Protein AF-A0A7V5ZEY4-F1 (afdb_monomer_lite)

Sequence (78 aa):
MLRVWWSGALPTTEVLQQLRVEAHRRGGFCVLERAPAEYRKALGAWDPVGGAAEVMRRLKAGFDPLGILAPGRFVEGL

Structure (mmCIF, N/CA/C/O backbone):
data_AF-A0A7V5ZEY4-F1
#
_entry.id   AF-A0A7V5ZEY4-F1
#
loop_
_atom_site.group_PDB
_atom_site.id
_atom_site.type_symbol
_atom_site.label_atom_id
_atom_site.label_alt_id
_atom_site.label_comp_id
_atom_site.label_asym_id
_atom_site.label_entity_id
_atom_site.label_seq_id
_atom_site.pdbx_PDB_ins_code
_atom_site.Cartn_x
_atom_site.Cartn_y
_atom_site.Cartn_z
_atom_site.occupancy
_atom_site.B_iso_or_equiv
_atom_site.aut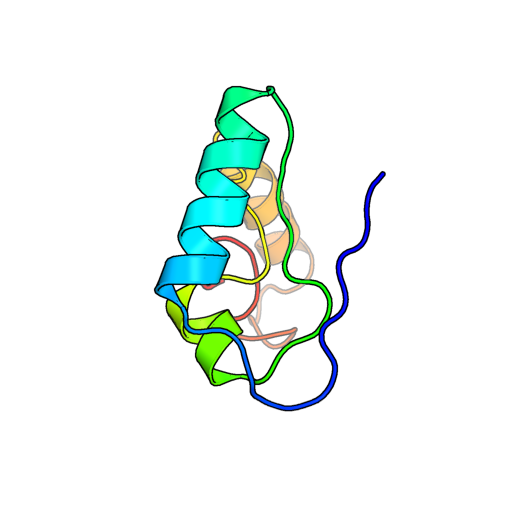h_seq_id
_atom_site.auth_comp_id
_atom_site.auth_asym_id
_atom_site.auth_atom_id
_atom_site.pdbx_PDB_model_num
ATOM 1 N N . MET A 1 1 ? -7.718 0.077 -18.219 1.00 77.44 1 MET A N 1
ATOM 2 C CA . MET A 1 1 ? -6.958 -0.427 -17.053 1.00 77.44 1 MET A CA 1
ATOM 3 C C . MET A 1 1 ? -6.322 -1.751 -17.443 1.00 77.44 1 MET A C 1
ATOM 5 O O . MET A 1 1 ? -7.047 -2.637 -17.873 1.00 77.44 1 MET A O 1
ATOM 9 N N . LEU A 1 2 ? -4.994 -1.859 -17.366 1.00 89.88 2 LEU A N 1
ATOM 10 C CA . LEU A 1 2 ? -4.257 -3.103 -17.615 1.00 89.88 2 LEU A CA 1
ATOM 11 C C . LEU A 1 2 ? -3.982 -3.782 -16.269 1.00 89.88 2 LEU A C 1
ATOM 13 O O . LEU A 1 2 ? -3.529 -3.113 -15.344 1.00 89.88 2 LEU A O 1
ATOM 17 N N . ARG A 1 3 ? -4.239 -5.089 -16.160 1.00 91.44 3 ARG A N 1
ATOM 18 C CA . ARG A 1 3 ? -3.847 -5.895 -14.994 1.00 91.44 3 ARG A CA 1
ATOM 19 C C . ARG A 1 3 ? -2.846 -6.941 -15.449 1.00 91.44 3 ARG A C 1
ATOM 21 O O . ARG A 1 3 ? -3.128 -7.702 -16.371 1.00 91.44 3 ARG A O 1
ATOM 28 N N . VAL A 1 4 ? -1.684 -6.945 -14.811 1.00 90.19 4 VAL A N 1
ATOM 29 C CA . VAL A 1 4 ? -0.608 -7.889 -15.103 1.00 90.19 4 VAL A CA 1
ATOM 30 C C . VAL A 1 4 ? -0.614 -8.966 -14.031 1.00 90.19 4 VAL A C 1
ATOM 32 O O . VAL A 1 4 ? -0.657 -8.668 -12.839 1.00 90.19 4 VAL A O 1
ATOM 35 N N . TRP A 1 5 ? -0.564 -10.214 -14.477 1.00 90.44 5 TRP A N 1
ATOM 36 C CA . TRP A 1 5 ? -0.456 -11.391 -13.629 1.00 90.44 5 TRP A CA 1
ATOM 37 C C . TRP A 1 5 ? 0.815 -12.134 -14.010 1.00 90.44 5 TRP A C 1
ATOM 39 O O . TRP A 1 5 ? 1.220 -12.124 -15.172 1.00 90.44 5 TRP A O 1
ATOM 49 N N . TRP A 1 6 ? 1.422 -12.803 -13.044 1.00 88.50 6 TRP A N 1
ATOM 50 C CA . TRP A 1 6 ? 2.531 -13.716 -13.278 1.00 88.50 6 TRP A CA 1
ATOM 51 C C . TRP A 1 6 ? 2.118 -15.126 -12.866 1.00 88.50 6 TRP A C 1
ATOM 53 O O . TRP A 1 6 ? 1.304 -15.321 -11.963 1.00 88.50 6 TRP A O 1
ATOM 63 N N . SER A 1 7 ? 2.692 -16.114 -13.541 1.00 82.75 7 SER A N 1
ATOM 64 C CA . SER A 1 7 ? 2.577 -17.527 -13.188 1.00 82.75 7 SER A CA 1
ATOM 65 C C . SER A 1 7 ? 3.982 -18.123 -13.183 1.00 82.75 7 SER A C 1
ATOM 67 O O . SER A 1 7 ? 4.776 -17.803 -14.066 1.00 82.75 7 SER A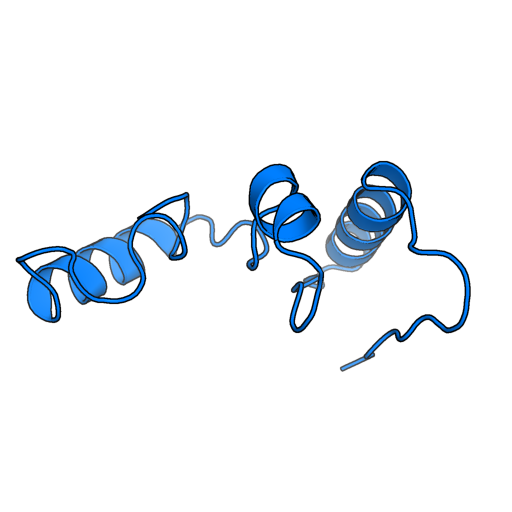 O 1
ATOM 69 N N . GLY A 1 8 ? 4.314 -18.923 -12.167 1.00 87.31 8 GLY A N 1
ATOM 70 C CA . GLY A 1 8 ? 5.672 -19.435 -11.953 1.00 87.31 8 GLY A CA 1
ATOM 71 C C . GLY A 1 8 ? 6.470 -18.610 -10.939 1.00 87.31 8 GLY A C 1
ATOM 72 O O . GLY A 1 8 ? 5.986 -18.353 -9.836 1.00 87.31 8 GLY A O 1
ATOM 73 N N . ALA A 1 9 ? 7.704 -18.237 -11.289 1.00 89.50 9 ALA A N 1
ATOM 74 C CA . ALA A 1 9 ? 8.601 -17.505 -10.396 1.00 89.50 9 ALA A CA 1
ATOM 75 C C . ALA A 1 9 ? 8.072 -16.098 -10.068 1.00 89.50 9 ALA A C 1
ATOM 77 O O . ALA A 1 9 ? 7.475 -15.427 -10.913 1.00 89.50 9 ALA A O 1
ATOM 78 N N . LEU A 1 10 ? 8.303 -15.645 -8.832 1.00 91.56 10 LEU A N 1
ATOM 79 C CA . LEU A 1 10 ? 7.925 -14.297 -8.419 1.00 91.56 10 LEU A CA 1
ATOM 80 C C . LEU A 1 10 ? 8.864 -13.257 -9.066 1.00 91.56 10 LEU A C 1
ATOM 82 O O . LEU A 1 10 ? 10.078 -13.472 -9.084 1.00 91.56 10 LEU A O 1
ATOM 86 N N . PRO A 1 11 ? 8.337 -12.131 -9.585 1.00 93.69 11 PRO A N 1
ATOM 87 C CA . PRO A 1 11 ? 9.159 -11.081 -10.183 1.00 93.69 11 PRO A CA 1
ATOM 88 C C . PRO A 1 11 ? 10.029 -10.406 -9.123 1.00 93.69 11 PRO A C 1
ATOM 90 O O . PRO A 1 11 ? 9.613 -10.267 -7.976 1.00 93.69 11 PRO A O 1
ATOM 93 N N . THR A 1 12 ? 11.222 -9.936 -9.471 1.00 94.62 12 THR A N 1
ATOM 94 C CA . THR A 1 12 ? 12.021 -9.185 -8.495 1.00 94.62 12 THR A CA 1
ATOM 95 C C . THR A 1 12 ? 11.406 -7.808 -8.225 1.00 94.62 12 THR A C 1
ATOM 97 O O . THR A 1 12 ? 10.619 -7.280 -9.018 1.00 94.62 12 THR A O 1
ATOM 100 N N . THR A 1 13 ? 11.765 -7.212 -7.090 1.00 93.81 13 THR A N 1
ATOM 101 C CA . THR A 1 13 ? 11.318 -5.869 -6.698 1.00 93.81 13 THR A CA 1
ATOM 102 C C . THR A 1 13 ? 11.704 -4.824 -7.750 1.00 93.81 13 THR A C 1
ATOM 104 O O . THR A 1 13 ? 10.911 -3.935 -8.050 1.00 93.81 13 THR A O 1
ATOM 107 N N . GLU A 1 14 ? 12.874 -4.970 -8.373 1.00 95.12 14 GLU A N 1
ATOM 108 C CA . GLU A 1 14 ? 13.391 -4.074 -9.413 1.00 95.12 14 GLU A CA 1
ATOM 109 C C . GLU A 1 14 ? 12.504 -4.093 -10.662 1.00 95.12 14 GLU A C 1
ATOM 111 O O . GLU A 1 14 ? 12.175 -3.037 -11.198 1.00 95.12 14 GLU A O 1
ATOM 116 N N . VAL A 1 15 ? 12.047 -5.274 -11.096 1.00 94.44 15 VAL A N 1
ATOM 117 C CA . VAL A 1 15 ? 11.130 -5.399 -12.244 1.00 94.44 15 VAL A CA 1
ATOM 118 C C . VAL A 1 15 ? 9.805 -4.694 -11.951 1.00 94.44 15 VAL A C 1
ATOM 120 O O . VAL A 1 15 ? 9.272 -3.974 -12.796 1.00 94.44 15 VAL A O 1
ATOM 123 N N . LEU A 1 16 ? 9.278 -4.848 -10.733 1.00 93.62 16 LEU A N 1
ATOM 124 C CA . LEU A 1 16 ? 8.048 -4.170 -10.323 1.00 93.62 16 LEU A CA 1
ATOM 125 C C . LEU A 1 16 ? 8.226 -2.642 -10.245 1.00 93.62 16 LEU A C 1
ATOM 127 O O . LEU A 1 16 ? 7.322 -1.902 -10.636 1.00 93.62 16 LEU A O 1
ATOM 131 N N . GLN A 1 17 ? 9.390 -2.153 -9.805 1.00 93.25 17 GLN A N 1
ATOM 132 C CA . GLN A 1 17 ? 9.712 -0.720 -9.834 1.00 93.25 17 GLN A CA 1
ATOM 133 C C . GLN A 1 17 ? 9.788 -0.181 -11.263 1.00 93.25 17 GLN A C 1
ATOM 135 O O . GLN A 1 17 ? 9.261 0.896 -11.537 1.00 93.25 17 GLN A O 1
ATOM 140 N N . GLN A 1 18 ? 10.385 -0.931 -12.190 1.00 94.94 18 GLN A N 1
ATOM 141 C CA . GLN A 1 18 ? 10.456 -0.541 -13.599 1.00 94.94 18 GLN A CA 1
ATOM 142 C C . GLN A 1 18 ? 9.066 -0.423 -14.233 1.00 94.94 18 GLN A C 1
ATOM 144 O O . GLN A 1 18 ? 8.810 0.543 -14.951 1.00 94.94 18 GLN A O 1
ATOM 149 N N . LEU A 1 19 ? 8.142 -1.341 -13.923 1.00 93.62 19 LEU A N 1
ATOM 150 C CA . LEU A 1 19 ? 6.750 -1.246 -14.383 1.00 93.62 19 LEU A CA 1
ATOM 151 C C . LEU A 1 19 ? 6.075 0.043 -13.908 1.00 93.62 19 LEU A C 1
ATOM 153 O O . LEU A 1 19 ? 5.371 0.695 -14.677 1.00 93.62 19 LEU A O 1
ATOM 157 N N . ARG A 1 20 ? 6.319 0.437 -12.657 1.00 92.88 20 ARG A N 1
ATOM 158 C CA . ARG A 1 20 ? 5.804 1.689 -12.097 1.00 92.88 20 ARG A CA 1
ATOM 159 C C . ARG A 1 20 ? 6.401 2.919 -12.776 1.00 92.88 20 ARG A C 1
ATOM 161 O O . ARG A 1 20 ? 5.659 3.827 -13.139 1.00 92.88 20 ARG A O 1
ATOM 168 N N . VAL A 1 21 ? 7.713 2.936 -13.005 1.00 94.56 21 VAL A N 1
ATOM 169 C CA . VAL A 1 21 ? 8.379 4.015 -13.755 1.00 94.56 21 VAL A CA 1
ATOM 170 C C . VAL A 1 21 ? 7.802 4.139 -15.166 1.00 94.56 21 VAL A C 1
ATOM 172 O O . VAL A 1 21 ? 7.491 5.245 -15.606 1.00 94.56 21 VAL A O 1
ATOM 175 N N . GLU A 1 22 ? 7.598 3.022 -15.861 1.00 95.38 22 GLU A N 1
ATOM 176 C CA . GLU A 1 22 ? 7.043 3.030 -17.216 1.00 95.38 22 GLU A CA 1
ATOM 177 C C . GLU A 1 22 ? 5.570 3.464 -17.242 1.00 95.38 22 GLU A C 1
ATOM 179 O O . GLU A 1 22 ? 5.157 4.191 -18.148 1.00 95.38 22 GLU A O 1
ATOM 184 N N . ALA A 1 23 ? 4.782 3.084 -16.231 1.00 94.50 23 ALA A N 1
ATOM 185 C CA . ALA A 1 23 ? 3.418 3.579 -16.066 1.00 94.50 23 ALA A CA 1
ATOM 186 C C . ALA A 1 23 ? 3.403 5.108 -15.902 1.00 94.50 23 ALA A C 1
ATOM 188 O O . ALA A 1 23 ? 2.696 5.790 -16.649 1.00 94.50 23 ALA A O 1
ATOM 189 N N . HIS A 1 24 ? 4.243 5.655 -15.017 1.00 93.69 24 HIS A N 1
ATOM 190 C CA . HIS A 1 24 ? 4.373 7.101 -14.819 1.00 93.69 24 HIS A CA 1
ATOM 191 C C . HIS A 1 24 ? 4.845 7.835 -16.074 1.00 93.69 24 HIS A C 1
ATOM 193 O O . HIS A 1 24 ? 4.309 8.893 -16.401 1.00 93.69 24 HIS A O 1
ATOM 199 N N . ARG A 1 25 ? 5.794 7.267 -16.830 1.00 96.00 25 ARG A N 1
ATOM 200 C CA . ARG A 1 25 ? 6.273 7.843 -18.100 1.00 96.00 25 ARG A CA 1
ATOM 201 C C . ARG A 1 25 ? 5.140 8.041 -19.113 1.00 96.00 25 ARG A C 1
ATOM 203 O O . ARG A 1 25 ? 5.227 8.902 -19.983 1.00 96.00 25 ARG A O 1
ATOM 210 N N . ARG A 1 26 ? 4.072 7.250 -18.999 1.00 95.38 26 ARG A N 1
ATOM 211 C CA . ARG A 1 26 ? 2.869 7.310 -19.841 1.00 95.38 26 ARG A CA 1
ATOM 212 C C . ARG A 1 26 ? 1.726 8.106 -19.203 1.00 95.38 26 ARG A C 1
ATOM 214 O O . ARG A 1 26 ? 0.620 8.088 -19.734 1.00 95.38 26 ARG A O 1
ATOM 221 N N . GLY A 1 27 ? 1.972 8.779 -18.078 1.00 92.69 27 GLY A N 1
ATOM 222 C CA . GLY A 1 27 ? 0.961 9.518 -17.316 1.00 92.69 27 GLY A CA 1
ATOM 223 C C . GLY A 1 27 ? -0.027 8.626 -16.556 1.00 92.69 27 GLY A C 1
ATOM 224 O O . GLY A 1 27 ? -1.099 9.092 -16.179 1.00 92.69 27 GLY A O 1
ATOM 225 N N . GLY A 1 28 ? 0.295 7.343 -16.372 1.00 92.94 28 GLY A N 1
ATOM 226 C CA . GLY A 1 28 ? -0.514 6.380 -15.628 1.00 92.94 28 GLY A CA 1
ATOM 227 C C . GLY A 1 28 ? 0.046 6.074 -14.241 1.00 92.94 28 GLY A C 1
ATOM 228 O O . GLY A 1 28 ? 1.065 6.621 -13.834 1.00 92.94 28 GLY A O 1
ATOM 229 N N . PHE A 1 29 ? -0.616 5.145 -13.551 1.00 92.25 29 PHE A N 1
ATOM 230 C CA . PHE A 1 29 ? -0.242 4.667 -12.219 1.00 92.25 29 PHE A CA 1
ATOM 231 C C . PHE A 1 29 ? -0.159 3.134 -12.197 1.00 92.25 29 PHE A C 1
ATOM 233 O O . PHE A 1 29 ? -0.857 2.450 -12.951 1.00 92.25 29 PHE A O 1
ATOM 240 N N . CYS A 1 30 ? 0.666 2.592 -11.308 1.00 92.88 30 CYS A N 1
ATOM 241 C CA . CYS A 1 30 ? 0.892 1.178 -11.057 1.00 92.88 30 CYS A CA 1
ATOM 242 C C . CYS A 1 30 ? 0.676 0.850 -9.569 1.00 92.88 30 CYS A C 1
ATOM 244 O O . CYS A 1 30 ? 1.496 1.162 -8.695 1.00 92.88 30 CYS A O 1
ATOM 246 N N . VAL A 1 31 ? -0.428 0.156 -9.290 1.00 91.62 31 VAL A N 1
ATOM 247 C CA . VAL A 1 31 ? -0.854 -0.249 -7.942 1.00 91.62 31 VAL A CA 1
ATOM 248 C C . VAL A 1 31 ? -0.625 -1.745 -7.749 1.00 91.62 31 VAL A C 1
ATOM 250 O O . VAL A 1 31 ? -0.936 -2.555 -8.622 1.00 91.62 31 VAL A O 1
ATOM 253 N N . LEU A 1 32 ? -0.104 -2.122 -6.582 1.00 91.44 32 LEU A N 1
ATOM 254 C CA . LEU A 1 32 ? 0.126 -3.514 -6.218 1.00 91.44 32 LEU A CA 1
ATOM 255 C C . LEU A 1 32 ? -1.110 -4.088 -5.516 1.00 91.44 32 LEU A C 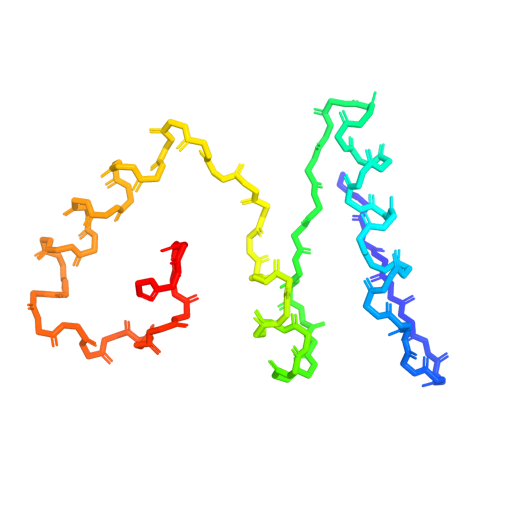1
ATOM 257 O O . LEU A 1 32 ? -1.247 -4.015 -4.295 1.00 91.44 32 LEU A O 1
ATOM 261 N N . GLU A 1 33 ? -2.011 -4.679 -6.296 1.00 90.88 33 GLU A N 1
ATOM 262 C CA . GLU A 1 33 ? -3.282 -5.199 -5.776 1.00 90.88 33 GLU A CA 1
ATOM 263 C C . GLU A 1 33 ? -3.106 -6.464 -4.918 1.00 90.88 33 GLU A C 1
ATOM 265 O O . GLU A 1 33 ? -3.638 -6.564 -3.810 1.00 90.88 33 GLU A O 1
ATOM 270 N N . ARG A 1 34 ? -2.326 -7.441 -5.405 1.00 89.12 34 ARG A N 1
ATOM 271 C CA . ARG A 1 34 ? -2.073 -8.711 -4.713 1.00 89.12 34 ARG A CA 1
ATOM 272 C C . ARG A 1 34 ? -0.619 -9.132 -4.877 1.00 89.12 34 ARG A C 1
ATOM 274 O O . ARG A 1 34 ? -0.158 -9.365 -5.986 1.00 89.12 34 ARG A O 1
ATOM 281 N N . ALA A 1 35 ? 0.073 -9.275 -3.753 1.00 90.00 35 ALA A N 1
ATOM 282 C CA . ALA A 1 35 ? 1.444 -9.761 -3.698 1.00 90.00 35 ALA A CA 1
ATOM 283 C C . ALA A 1 35 ? 1.785 -10.279 -2.289 1.00 90.00 35 ALA A C 1
ATOM 285 O O . ALA A 1 35 ? 1.099 -9.901 -1.324 1.00 90.00 35 ALA A O 1
ATOM 286 N N . PRO A 1 36 ? 2.844 -11.101 -2.163 1.00 90.12 36 PRO A N 1
ATOM 287 C CA . PRO A 1 36 ? 3.499 -11.386 -0.888 1.00 90.12 36 PRO A CA 1
ATOM 288 C C . PRO A 1 36 ? 3.806 -10.124 -0.064 1.00 90.12 36 PRO A C 1
ATOM 290 O O . PRO A 1 36 ? 3.921 -9.014 -0.595 1.00 90.12 36 PRO A O 1
ATOM 293 N N . ALA A 1 37 ? 3.897 -10.282 1.258 1.00 87.38 37 ALA A N 1
ATOM 294 C CA . ALA A 1 37 ? 4.022 -9.155 2.183 1.00 87.38 37 ALA A CA 1
ATOM 295 C C . ALA A 1 37 ? 5.338 -8.384 1.999 1.00 87.38 37 ALA A C 1
ATOM 297 O O . ALA A 1 37 ? 5.368 -7.173 2.215 1.00 87.38 37 ALA A O 1
ATOM 298 N N . GLU A 1 38 ? 6.394 -9.070 1.568 1.00 88.62 38 GLU A N 1
ATOM 299 C CA . GLU A 1 38 ? 7.717 -8.521 1.290 1.00 88.62 38 GLU A CA 1
ATOM 300 C C . GLU A 1 38 ? 7.653 -7.434 0.215 1.00 88.62 38 GLU A C 1
ATOM 302 O O . GLU A 1 38 ? 8.175 -6.340 0.425 1.00 88.62 38 GLU A O 1
ATOM 307 N N . TYR A 1 39 ? 6.923 -7.669 -0.881 1.00 90.81 39 TYR A N 1
ATOM 308 C CA . TYR A 1 39 ? 6.758 -6.658 -1.930 1.00 90.81 39 TYR A CA 1
ATOM 309 C C . TYR A 1 39 ? 6.031 -5.423 -1.425 1.00 90.81 39 TYR A C 1
ATOM 311 O O . TYR A 1 39 ? 6.435 -4.307 -1.727 1.00 90.81 39 TYR A O 1
ATOM 319 N N . ARG A 1 40 ? 4.975 -5.601 -0.623 1.00 86.38 40 ARG A N 1
ATOM 320 C CA . ARG A 1 40 ? 4.233 -4.461 -0.073 1.00 86.38 40 ARG A CA 1
ATOM 321 C C . ARG A 1 40 ? 5.096 -3.637 0.884 1.00 86.38 40 ARG A C 1
ATOM 323 O O . ARG A 1 40 ? 4.971 -2.419 0.880 1.00 86.38 40 ARG A O 1
ATOM 330 N N . LYS A 1 41 ? 5.974 -4.279 1.663 1.00 84.62 41 LYS A N 1
ATOM 331 C CA . LYS A 1 41 ? 6.945 -3.587 2.526 1.00 84.62 41 LYS A CA 1
ATOM 332 C C . LYS A 1 41 ? 7.989 -2.815 1.715 1.00 84.62 41 LYS A C 1
ATOM 334 O O . LYS A 1 41 ? 8.335 -1.709 2.099 1.00 84.62 41 LYS A O 1
ATOM 339 N N . ALA A 1 42 ? 8.470 -3.384 0.611 1.00 87.81 42 ALA A N 1
ATOM 340 C CA . ALA A 1 42 ? 9.516 -2.773 -0.209 1.00 87.81 42 ALA A CA 1
ATOM 341 C C . ALA A 1 42 ? 9.001 -1.676 -1.160 1.00 87.81 42 ALA A C 1
ATOM 343 O O . ALA A 1 42 ? 9.716 -0.720 -1.439 1.00 87.81 42 ALA A O 1
ATOM 344 N N . LEU A 1 43 ? 7.779 -1.821 -1.683 1.00 87.62 43 LEU A N 1
ATOM 345 C CA . LEU A 1 43 ? 7.241 -0.985 -2.766 1.00 87.62 43 LEU A CA 1
ATOM 346 C C . LEU A 1 43 ? 6.064 -0.101 -2.352 1.00 87.62 43 LEU A C 1
ATOM 348 O O . LEU A 1 43 ? 5.698 0.810 -3.095 1.00 87.62 43 LEU A O 1
ATOM 352 N N . GLY A 1 44 ? 5.424 -0.402 -1.222 1.00 86.69 44 GLY A N 1
ATOM 353 C CA . GLY A 1 44 ? 4.091 0.104 -0.910 1.00 86.69 44 GLY A CA 1
ATOM 354 C C . GLY A 1 44 ? 3.002 -0.540 -1.780 1.00 86.69 44 GLY A C 1
ATOM 355 O O . GLY A 1 44 ? 3.248 -1.049 -2.874 1.00 86.69 44 GLY A O 1
ATOM 356 N N . ALA A 1 45 ? 1.763 -0.540 -1.283 1.00 81.62 45 ALA A N 1
ATOM 357 C CA . ALA A 1 45 ? 0.617 -1.002 -2.073 1.00 81.62 45 ALA A CA 1
ATOM 358 C C . ALA A 1 45 ? 0.217 0.023 -3.149 1.00 81.62 45 ALA A C 1
ATOM 360 O O . ALA A 1 45 ? -0.144 -0.344 -4.266 1.00 81.62 45 ALA A O 1
ATOM 361 N N . TRP A 1 46 ? 0.307 1.304 -2.798 1.00 84.81 46 TRP A N 1
ATOM 362 C CA . TRP A 1 46 ? -0.085 2.429 -3.636 1.00 84.81 46 TRP A CA 1
ATOM 363 C C . TRP A 1 46 ? 1.090 2.950 -4.459 1.00 84.81 46 TRP A C 1
ATOM 365 O O . TRP A 1 46 ? 2.253 2.736 -4.111 1.00 84.81 46 TRP A O 1
ATOM 375 N N . ASP A 1 47 ? 0.770 3.640 -5.548 1.00 85.62 47 ASP A N 1
ATOM 376 C CA . ASP A 1 47 ? 1.706 4.575 -6.171 1.00 85.62 47 ASP A CA 1
ATOM 377 C C . ASP A 1 47 ? 1.866 5.834 -5.296 1.00 85.62 47 ASP A C 1
ATOM 379 O O . ASP A 1 47 ? 1.061 6.025 -4.375 1.00 85.62 47 ASP A O 1
ATOM 383 N N . PRO A 1 48 ? 2.856 6.713 -5.5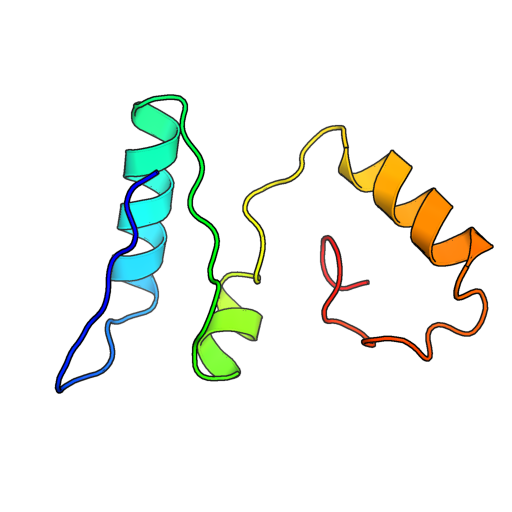49 1.00 82.56 48 PRO A N 1
ATOM 384 C CA . PRO A 1 48 ? 2.941 8.006 -4.890 1.00 82.56 48 PRO A CA 1
ATOM 385 C C . PRO A 1 48 ? 1.617 8.765 -5.014 1.00 82.56 48 PRO A C 1
ATOM 387 O O . PRO A 1 48 ? 1.220 9.210 -6.087 1.00 82.56 48 PRO A O 1
ATOM 390 N N . VAL A 1 49 ? 0.931 8.922 -3.884 1.00 81.50 49 VAL A N 1
ATOM 391 C CA . VAL A 1 49 ? -0.350 9.640 -3.800 1.00 81.50 49 VAL A CA 1
ATOM 392 C C . VAL A 1 49 ? -0.166 11.164 -3.783 1.00 81.50 49 VAL A C 1
ATOM 394 O O . VAL A 1 49 ? -1.143 11.909 -3.866 1.00 81.50 49 VAL A O 1
ATOM 397 N N . GLY A 1 50 ? 1.083 11.641 -3.702 1.00 83.50 50 GLY A N 1
ATOM 398 C CA . GLY A 1 50 ? 1.450 13.053 -3.802 1.00 83.50 50 GLY A CA 1
ATOM 399 C C . GLY A 1 50 ? 0.632 13.940 -2.862 1.00 83.50 50 GLY A C 1
ATOM 400 O O . GLY A 1 50 ? 0.458 13.631 -1.684 1.00 83.50 50 GLY A O 1
ATOM 401 N N . GLY A 1 51 ? 0.073 15.029 -3.396 1.00 83.88 51 GLY A N 1
ATOM 402 C CA . GLY A 1 51 ? -0.741 15.977 -2.624 1.00 83.88 51 GLY A CA 1
ATOM 403 C C . GLY A 1 51 ? -1.992 15.377 -1.964 1.00 83.88 51 GLY A C 1
ATOM 404 O O . GLY A 1 51 ? -2.522 15.968 -1.025 1.00 83.88 51 GLY A O 1
ATOM 405 N N . ALA A 1 52 ? -2.452 14.194 -2.390 1.00 86.81 52 ALA A N 1
ATOM 406 C CA . ALA A 1 52 ? -3.587 13.517 -1.764 1.00 86.81 52 ALA A CA 1
ATOM 407 C C . ALA A 1 52 ? -3.223 12.825 -0.436 1.00 86.81 52 ALA A C 1
ATOM 409 O O . ALA A 1 52 ? -4.128 12.511 0.342 1.00 86.81 52 ALA A O 1
ATOM 410 N N . ALA A 1 53 ? -1.929 12.626 -0.141 1.00 87.75 53 ALA A N 1
ATOM 411 C CA . ALA A 1 53 ? -1.472 11.967 1.086 1.00 87.75 53 ALA A CA 1
ATOM 412 C C . ALA A 1 53 ? -2.032 12.639 2.346 1.00 87.75 53 ALA A C 1
ATOM 414 O O . ALA A 1 53 ? -2.473 11.969 3.278 1.00 87.75 53 ALA A O 1
ATOM 415 N N . GLU A 1 54 ? -2.073 13.973 2.350 1.00 90.12 54 GLU A N 1
ATOM 416 C CA . GLU A 1 54 ? -2.547 14.749 3.493 1.00 90.12 54 GLU A CA 1
ATOM 417 C C . GLU A 1 54 ? -4.050 14.587 3.731 1.00 90.12 54 GLU A C 1
ATOM 419 O O . GLU A 1 54 ? -4.491 14.419 4.868 1.00 90.12 54 GLU A O 1
ATOM 424 N N . VAL A 1 55 ? -4.846 14.567 2.660 1.00 93.06 55 VAL A N 1
ATOM 425 C CA . VAL A 1 55 ? -6.291 14.318 2.758 1.00 93.06 55 VAL A CA 1
ATOM 426 C C . VAL A 1 55 ? -6.542 12.920 3.318 1.00 93.06 55 VAL A C 1
ATOM 428 O O . VAL A 1 55 ? -7.334 12.755 4.244 1.00 93.06 55 VAL A O 1
ATOM 431 N N . MET A 1 56 ? -5.827 11.915 2.811 1.00 92.00 56 MET A N 1
ATOM 432 C CA . MET A 1 56 ? -5.976 10.536 3.272 1.00 92.00 56 MET A CA 1
ATOM 433 C C . MET A 1 56 ? -5.535 10.358 4.731 1.00 92.00 56 MET A C 1
ATOM 435 O O . MET A 1 56 ? -6.213 9.657 5.480 1.00 92.00 56 MET A O 1
ATOM 439 N N . ARG A 1 57 ? -4.460 11.031 5.166 1.00 90.50 57 ARG A N 1
ATOM 440 C CA . ARG A 1 57 ? -4.042 11.081 6.578 1.00 90.50 57 ARG A CA 1
ATOM 441 C C . ARG A 1 57 ? -5.132 11.637 7.482 1.00 90.50 57 ARG A C 1
ATOM 443 O O . ARG A 1 57 ? -5.448 11.022 8.496 1.00 90.50 57 ARG A O 1
ATOM 450 N N . ARG A 1 58 ? -5.731 12.772 7.112 1.00 94.19 58 ARG A N 1
ATOM 451 C CA . ARG A 1 58 ? -6.810 13.396 7.897 1.00 94.19 58 ARG A CA 1
ATOM 452 C C . ARG A 1 58 ? -8.038 12.502 7.989 1.00 94.19 58 ARG A C 1
ATOM 454 O O . ARG A 1 58 ? -8.614 12.375 9.064 1.00 94.19 58 ARG A O 1
ATOM 461 N N . LEU A 1 59 ? -8.399 11.843 6.888 1.00 94.69 59 LEU A N 1
ATOM 462 C CA . LEU A 1 59 ? -9.474 10.852 6.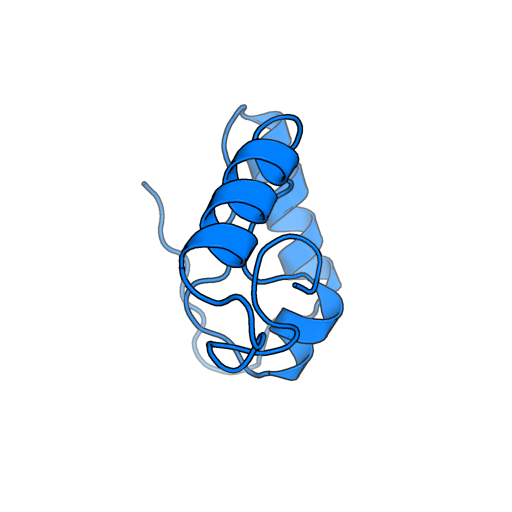889 1.00 94.69 59 LEU A CA 1
ATOM 463 C C . LEU A 1 59 ? -9.143 9.680 7.825 1.00 94.69 59 LEU A C 1
ATOM 465 O O . LEU A 1 59 ? -9.957 9.346 8.681 1.00 94.69 59 LEU A O 1
ATOM 469 N N . LYS A 1 60 ? -7.937 9.101 7.730 1.00 93.06 60 LYS A N 1
ATOM 470 C CA . LYS A 1 60 ? -7.487 8.012 8.617 1.00 93.06 60 LYS A CA 1
ATOM 471 C C . LYS A 1 60 ? -7.538 8.430 10.087 1.00 93.06 60 LYS A C 1
ATOM 473 O O . LYS A 1 60 ? -8.056 7.674 10.892 1.00 93.06 60 LYS A O 1
ATOM 478 N N . ALA A 1 61 ? -7.081 9.635 10.424 1.00 94.31 61 ALA A N 1
ATOM 479 C CA . ALA A 1 61 ? -7.114 10.146 11.794 1.00 94.31 61 ALA A CA 1
ATOM 480 C C . ALA A 1 61 ? -8.544 10.354 12.325 1.00 94.31 61 ALA A C 1
ATOM 482 O O . ALA A 1 61 ? -8.801 10.102 13.498 1.00 94.31 61 ALA A O 1
ATOM 483 N N . GLY A 1 62 ? -9.478 10.792 11.474 1.00 96.56 62 GLY A N 1
ATOM 484 C CA . GLY A 1 62 ? -10.879 10.971 11.859 1.00 96.56 62 GLY A CA 1
ATOM 485 C C . GLY A 1 62 ? -11.631 9.653 12.066 1.00 96.56 62 GLY A C 1
ATOM 486 O O . GLY A 1 62 ? -12.425 9.545 12.996 1.00 96.56 62 GLY A O 1
ATOM 487 N N . PHE A 1 63 ? -11.380 8.651 11.218 1.00 96.56 63 PHE A N 1
ATOM 488 C CA . PHE A 1 63 ? -12.099 7.369 11.252 1.00 96.56 63 PHE A CA 1
ATOM 489 C C . PHE A 1 63 ? -11.405 6.272 12.068 1.00 96.56 63 PHE A C 1
ATOM 491 O O . PHE A 1 63 ? -12.068 5.348 12.531 1.00 96.56 63 PHE A O 1
ATOM 498 N N . ASP A 1 64 ? -10.090 6.354 12.249 1.00 96.25 64 ASP A N 1
ATOM 499 C CA . ASP A 1 64 ? -9.287 5.400 13.013 1.00 96.25 64 ASP A CA 1
ATOM 500 C C . ASP A 1 64 ? -8.296 6.135 13.932 1.00 96.25 64 ASP A C 1
ATOM 502 O O . ASP A 1 64 ? -7.077 6.058 13.743 1.00 96.25 64 ASP A O 1
ATOM 506 N N . PRO A 1 65 ? -8.804 6.864 14.942 1.00 94.75 65 PRO A N 1
ATOM 507 C CA . PRO A 1 65 ? -7.968 7.648 15.851 1.00 94.75 65 PRO A CA 1
ATOM 508 C C . PRO A 1 65 ? -7.017 6.786 16.694 1.00 94.75 65 PRO A C 1
ATOM 510 O O . PRO A 1 65 ? -6.018 7.293 17.196 1.00 94.75 65 PRO A O 1
ATOM 513 N N . LEU A 1 66 ? -7.313 5.490 16.853 1.00 95.19 66 LEU A N 1
ATOM 514 C CA . LEU A 1 66 ? -6.473 4.542 17.591 1.00 95.19 66 LEU A CA 1
ATOM 515 C C . LEU A 1 66 ? -5.472 3.796 16.694 1.00 95.19 66 LEU A C 1
ATOM 517 O O . LEU A 1 66 ? -4.659 3.030 17.205 1.00 95.19 66 LEU A O 1
ATOM 521 N N . GLY A 1 67 ? -5.523 3.993 15.372 1.00 91.19 67 GLY A N 1
ATOM 522 C CA . GLY A 1 67 ? -4.609 3.350 14.427 1.00 91.19 67 GLY A CA 1
ATOM 523 C C . GLY A 1 67 ? -4.738 1.824 14.362 1.00 91.19 67 GLY A C 1
ATOM 524 O O . GLY A 1 67 ? -3.775 1.145 14.006 1.00 91.19 67 GLY A O 1
ATOM 525 N N . ILE A 1 68 ? -5.893 1.262 14.724 1.00 94.88 68 ILE A N 1
ATOM 526 C CA . ILE A 1 68 ? -6.092 -0.194 14.798 1.00 94.88 68 ILE A CA 1
ATOM 527 C C . ILE A 1 68 ? -6.438 -0.807 13.438 1.00 94.88 68 ILE A C 1
ATOM 529 O O . ILE A 1 68 ? -6.255 -2.009 13.225 1.00 94.88 68 ILE A O 1
ATOM 533 N N . LEU A 1 69 ? -6.922 0.001 12.493 1.00 91.69 69 LEU A N 1
ATOM 534 C CA . LEU A 1 69 ? -7.274 -0.449 11.156 1.00 91.69 69 LEU A CA 1
ATOM 535 C C . LEU A 1 69 ? -6.046 -0.388 10.251 1.00 91.69 69 LEU A C 1
ATOM 537 O O . LEU A 1 69 ? -5.576 0.683 9.869 1.00 91.69 69 LEU A O 1
ATOM 541 N N . ALA A 1 70 ? -5.571 -1.573 9.862 1.00 85.44 70 ALA A N 1
ATOM 542 C CA . ALA A 1 70 ? -4.474 -1.753 8.914 1.00 85.44 70 ALA A CA 1
ATOM 543 C C . ALA A 1 70 ? -3.174 -1.007 9.310 1.00 85.44 70 ALA A C 1
ATOM 545 O O . ALA A 1 70 ? -2.657 -0.239 8.500 1.00 85.44 70 ALA A O 1
ATOM 546 N N . PRO A 1 71 ? -2.608 -1.270 10.506 1.00 86.19 71 PRO A N 1
ATOM 547 C CA . PRO A 1 71 ? -1.448 -0.545 11.025 1.00 86.19 71 PRO A CA 1
ATOM 548 C C . PRO A 1 71 ? -0.204 -0.737 10.150 1.00 86.19 71 PRO A C 1
ATOM 550 O O . PRO A 1 71 ? 0.229 -1.873 9.912 1.00 86.19 71 PRO A O 1
ATOM 553 N N . GLY A 1 72 ? 0.372 0.371 9.677 1.00 83.19 72 GLY A N 1
ATOM 554 C CA . GLY A 1 72 ? 1.587 0.378 8.860 1.00 83.19 72 GLY A CA 1
ATOM 555 C C . GLY A 1 72 ? 1.373 -0.079 7.415 1.00 83.19 72 GLY A C 1
ATOM 556 O O . GLY A 1 72 ? 2.312 -0.539 6.762 1.00 83.19 72 GLY A O 1
ATOM 557 N N . ARG A 1 73 ? 0.127 -0.063 6.928 1.00 79.44 73 ARG A N 1
ATOM 558 C CA . ARG A 1 73 ? -0.278 -0.629 5.622 1.00 79.44 73 ARG A CA 1
ATOM 559 C C . ARG A 1 73 ? -1.013 0.378 4.748 1.00 79.44 73 ARG A C 1
ATOM 561 O O . ARG A 1 73 ? -1.301 0.071 3.589 1.00 79.44 73 ARG A O 1
ATOM 568 N N . PHE A 1 74 ? -1.380 1.518 5.309 1.00 80.19 74 PHE A N 1
ATOM 569 C CA . PHE A 1 74 ? -2.032 2.616 4.633 1.00 80.19 74 PHE A CA 1
ATOM 570 C C . PHE A 1 74 ? -0.989 3.620 4.125 1.00 80.19 74 PHE A C 1
ATOM 572 O O . PHE A 1 74 ? 0.216 3.411 4.250 1.00 80.19 74 PHE A O 1
ATOM 579 N N . VAL A 1 75 ? -1.475 4.660 3.448 1.00 78.69 75 VAL A N 1
ATOM 580 C CA . VAL A 1 75 ? -0.718 5.755 2.820 1.00 78.69 75 VAL A CA 1
ATOM 581 C C . VAL A 1 75 ? 0.606 6.038 3.521 1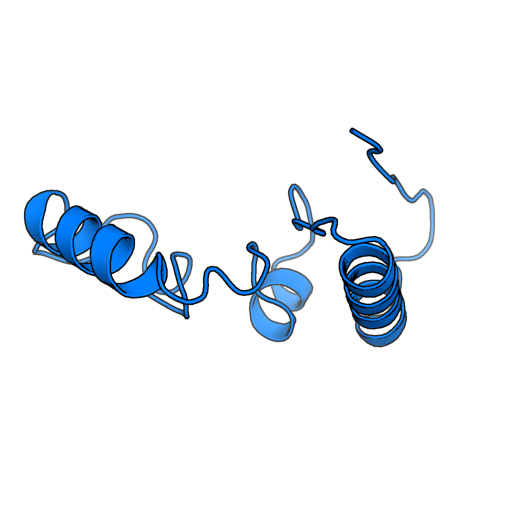.00 78.69 75 VAL A C 1
ATOM 583 O O . VAL A 1 75 ? 0.607 6.362 4.699 1.00 78.69 75 VAL A O 1
ATOM 586 N N . GLU A 1 76 ? 1.719 5.916 2.794 1.00 76.00 76 GLU A N 1
ATOM 587 C CA . GLU A 1 76 ? 3.067 6.251 3.291 1.00 76.00 76 GLU A CA 1
ATOM 588 C C . GLU A 1 76 ? 3.467 5.559 4.616 1.00 76.00 76 GLU A C 1
ATOM 590 O O . GLU A 1 76 ? 4.337 6.044 5.330 1.00 76.00 76 GLU A O 1
ATOM 595 N N . GLY A 1 77 ? 2.868 4.406 4.938 1.00 74.81 77 GLY A N 1
ATOM 596 C CA . GLY A 1 77 ? 3.169 3.647 6.157 1.00 74.81 77 GLY A CA 1
ATOM 597 C C . GLY A 1 77 ? 2.280 3.980 7.359 1.00 74.81 77 GLY A C 1
ATOM 598 O O . GLY A 1 77 ? 2.639 3.607 8.476 1.00 74.81 77 GLY A O 1
ATOM 599 N N . LEU A 1 78 ? 1.144 4.656 7.146 1.00 74.31 78 LEU A N 1
ATOM 600 C CA . LEU A 1 78 ? 0.090 4.870 8.154 1.00 74.31 78 LEU A CA 1
ATOM 601 C C . LEU A 1 78 ? -0.839 3.666 8.371 1.00 74.31 78 LEU A C 1
ATOM 603 O O . LEU A 1 78 ? -0.686 2.634 7.680 1.00 74.31 78 LEU A O 1
#

pLDDT: mean 89.46, std 5.47, range [74.31, 96.56]

Foldseek 3Di:
DDDDDDDDDDDDLVVLVVVQVVQVVVVHGDAQPDDPPVSCVVPNRGDPPDPCLVVVVVVCCVVPVPCPPCQLRDRPGD

Secondary structure (DSSP, 8-state):
-------SSPPPHHHHHHHHHHHHHTT------S--HHHHHHH-SS---TTHHHHHHHHHHHH-TT--SSTT-SGGG-

Radius of gyration: 14.18 Å; chains: 1; bounding box: 26×35×37 Å